Protein AF-A0A971YMM8-F1 (afdb_monomer)

Nearest PDB structures (foldseek):
  7jq6-assembly1_A  TM=6.124E-01  e=9.639E+00  Lactococcus phage asccphi28
  2vyy-assembly1_A  TM=5.208E-01  e=9.639E+00  Cerebratulus lacteus

Sequence (50 aa):
MLRYTKMPAALVEVASLSNPVEEKLLGDPAFREKVAQGIFAGILSYFRAK

Foldseek 3Di:
DCVPDPDDDDDDDLFDCVDPVRVVLVVDPVSVVVVVVVVVVVVVCVVVVD

Mean predicted aligned error: 3.67 Å

Solvent-accessible surface area (backbone atoms only — not comparable to full-atom values): 3253 Å² total; per-residue (Å²): 115,78,89,79,55,95,60,96,76,85,86,83,88,89,66,46,75,90,39,73,68,38,35,54,45,66,68,34,69,69,50,47,51,53,51,51,52,52,52,52,51,51,53,53,48,62,65,68,79,104

Structure (mmCIF, N/CA/C/O backbone):
data_AF-A0A971YMM8-F1
#
_entry.id   AF-A0A971YMM8-F1
#
loop_
_atom_site.group_PDB
_atom_site.id
_atom_site.type_symbol
_atom_site.label_atom_id
_atom_site.label_alt_id
_atom_site.label_comp_id
_atom_site.label_asym_id
_atom_site.label_entity_id
_atom_site.label_seq_id
_atom_site.pdbx_PDB_ins_code
_atom_site.Cartn_x
_atom_site.Cartn_y
_atom_site.Cartn_z
_atom_site.occupancy
_atom_site.B_iso_or_equiv
_atom_site.auth_seq_id
_atom_site.auth_comp_id
_atom_site.auth_asym_id
_atom_site.auth_atom_id
_atom_site.pdbx_PDB_model_num
ATOM 1 N N . MET A 1 1 ? 5.691 -0.499 14.211 1.00 64.06 1 MET A N 1
ATOM 2 C CA . MET A 1 1 ? 4.453 0.308 14.325 1.00 64.06 1 MET A CA 1
ATOM 3 C C . MET A 1 1 ? 3.229 -0.554 14.631 1.00 64.06 1 MET A C 1
ATOM 5 O O . MET A 1 1 ? 2.553 -0.256 15.603 1.00 64.06 1 MET A O 1
ATOM 9 N N . LEU A 1 2 ? 2.995 -1.667 13.919 1.00 84.69 2 LEU A N 1
ATOM 10 C CA . LEU A 1 2 ? 1.841 -2.552 14.179 1.00 84.69 2 LEU A CA 1
ATOM 11 C C . LEU A 1 2 ? 1.772 -3.147 15.600 1.00 84.69 2 LEU A C 1
ATOM 13 O O . LEU A 1 2 ? 0.690 -3.371 16.116 1.00 84.69 2 LEU A O 1
ATOM 17 N N . ARG A 1 3 ? 2.912 -3.371 16.265 1.00 83.38 3 ARG A N 1
ATOM 18 C CA . ARG A 1 3 ? 2.964 -4.009 17.596 1.00 83.38 3 ARG A CA 1
ATOM 19 C C . ARG A 1 3 ? 2.388 -3.163 18.745 1.00 83.38 3 ARG A C 1
ATOM 21 O O . ARG A 1 3 ? 2.068 -3.718 19.787 1.00 83.38 3 ARG A O 1
ATOM 28 N N . TYR A 1 4 ? 2.286 -1.842 18.584 1.00 90.69 4 TYR A N 1
ATOM 29 C CA . TYR A 1 4 ? 1.951 -0.919 19.686 1.00 90.69 4 TYR A CA 1
ATOM 30 C C . TYR A 1 4 ? 0.634 -0.160 19.477 1.00 90.69 4 TYR A C 1
ATOM 32 O O . TYR A 1 4 ? 0.286 0.720 20.260 1.00 90.69 4 TYR A O 1
ATOM 40 N N . THR A 1 5 ? -0.094 -0.486 18.412 1.00 89.00 5 THR A N 1
ATOM 41 C CA . THR A 1 5 ? -1.374 0.136 18.077 1.00 89.00 5 THR A CA 1
ATOM 42 C C . THR A 1 5 ? -2.512 -0.448 18.919 1.00 89.00 5 THR A C 1
ATOM 44 O O . THR A 1 5 ? -2.587 -1.659 19.114 1.00 89.00 5 THR A O 1
ATOM 47 N N . LYS A 1 6 ? -3.404 0.409 19.431 1.00 91.19 6 LYS A N 1
ATOM 48 C CA . LYS A 1 6 ? -4.597 -0.004 20.202 1.00 91.19 6 LYS A CA 1
ATOM 49 C C . LYS A 1 6 ? -5.855 -0.147 19.337 1.00 91.19 6 LYS A C 1
ATOM 51 O O . LYS A 1 6 ? -6.895 -0.568 19.831 1.00 91.19 6 LYS A O 1
ATOM 56 N N . MET A 1 7 ? -5.765 0.221 18.062 1.00 91.38 7 MET A N 1
ATOM 57 C CA . MET A 1 7 ? -6.809 0.085 17.048 1.00 91.38 7 MET A CA 1
ATOM 58 C C . MET A 1 7 ? -6.364 -0.916 15.966 1.00 91.38 7 MET A C 1
ATOM 60 O O . MET A 1 7 ? -5.157 -1.125 15.818 1.00 91.38 7 MET A O 1
ATOM 64 N N . PRO A 1 8 ? -7.296 -1.524 15.206 1.00 92.06 8 PRO A N 1
ATOM 65 C CA . PRO A 1 8 ? -6.965 -2.418 14.096 1.00 92.06 8 PRO A CA 1
ATOM 66 C C . PRO A 1 8 ? -5.960 -1.770 13.138 1.00 92.06 8 PRO A C 1
ATOM 68 O O . PRO A 1 8 ? -6.155 -0.632 12.715 1.00 92.06 8 PRO A O 1
ATOM 71 N N . ALA A 1 9 ? -4.884 -2.484 12.810 1.00 94.12 9 ALA A N 1
ATOM 72 C CA . ALA A 1 9 ? -3.829 -1.983 11.940 1.00 94.12 9 ALA A CA 1
ATOM 73 C C . ALA A 1 9 ? -3.285 -3.100 11.046 1.00 94.12 9 ALA A C 1
ATOM 75 O O . ALA A 1 9 ? -3.171 -4.247 11.477 1.00 94.12 9 ALA A O 1
ATOM 76 N N . ALA A 1 10 ? -2.905 -2.737 9.823 1.00 94.19 10 ALA A N 1
ATOM 77 C CA . ALA A 1 10 ? -2.273 -3.619 8.850 1.00 94.19 10 ALA A CA 1
ATOM 78 C C . ALA A 1 10 ? -1.141 -2.874 8.128 1.00 94.19 10 ALA A C 1
ATOM 80 O O . ALA A 1 10 ? -1.189 -1.653 7.979 1.00 94.19 10 ALA A O 1
ATOM 81 N N . LEU A 1 11 ? -0.123 -3.616 7.696 1.00 95.75 11 LEU A N 1
ATOM 82 C CA . LEU A 1 11 ? 0.926 -3.147 6.792 1.00 95.75 11 LEU A CA 1
ATOM 83 C C . LEU A 1 11 ? 0.774 -3.945 5.504 1.00 95.75 11 LEU A C 1
ATOM 85 O O . LEU A 1 11 ? 0.666 -5.168 5.559 1.00 95.75 11 LEU A O 1
ATOM 89 N N . VAL A 1 12 ? 0.722 -3.249 4.372 1.00 94.62 12 VAL A N 1
ATOM 90 C CA . VAL A 1 12 ? 0.516 -3.865 3.060 1.00 94.62 12 VAL A CA 1
ATOM 91 C C . VAL A 1 12 ? 1.746 -3.609 2.203 1.00 94.62 12 VAL A C 1
ATOM 93 O O . VAL A 1 12 ? 2.081 -2.459 1.925 1.00 94.62 12 VAL A O 1
ATOM 96 N N . GLU A 1 13 ? 2.404 -4.684 1.784 1.00 96.06 13 GLU A N 1
ATOM 97 C CA . GLU A 1 13 ? 3.463 -4.648 0.778 1.00 96.06 13 GLU A CA 1
ATOM 98 C C . GLU A 1 13 ? 2.828 -4.862 -0.599 1.00 96.06 13 GLU A C 1
ATOM 100 O O . GLU A 1 13 ? 2.154 -5.865 -0.828 1.00 96.06 13 GLU A O 1
ATOM 105 N N . VAL A 1 14 ? 2.979 -3.883 -1.495 1.00 95.38 14 VAL A N 1
ATOM 106 C CA . VAL A 1 14 ? 2.259 -3.838 -2.787 1.00 95.38 14 VAL A CA 1
ATOM 107 C C . VAL A 1 14 ? 3.161 -4.082 -3.999 1.00 95.38 14 VAL A C 1
ATOM 109 O O . VAL A 1 14 ? 2.658 -4.39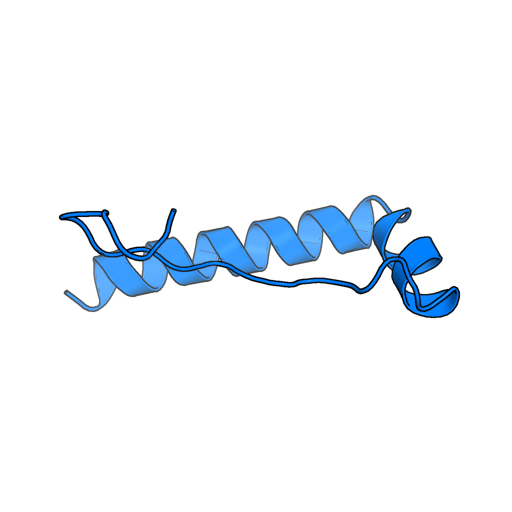6 -5.075 1.00 95.38 14 VAL A O 1
ATOM 112 N N . ALA A 1 15 ? 4.473 -3.916 -3.828 1.00 95.19 15 ALA A N 1
ATOM 113 C CA . ALA A 1 15 ? 5.518 -4.163 -4.818 1.00 95.19 15 ALA A CA 1
ATOM 114 C C . ALA A 1 15 ? 6.888 -4.204 -4.119 1.00 95.19 15 ALA A C 1
ATOM 116 O O . ALA A 1 15 ? 7.093 -3.525 -3.109 1.00 95.19 15 ALA A O 1
ATOM 117 N N . SER A 1 16 ? 7.832 -4.951 -4.684 1.00 96.06 16 SER A N 1
ATOM 118 C CA . SER A 1 16 ? 9.227 -5.011 -4.255 1.00 96.06 16 SER A CA 1
ATOM 119 C C . SER A 1 16 ? 10.111 -4.089 -5.095 1.00 96.06 16 SER A C 1
ATOM 121 O O . SER A 1 16 ? 10.208 -4.243 -6.310 1.00 96.06 16 SER A O 1
ATOM 123 N N . LEU A 1 17 ? 10.836 -3.175 -4.443 1.00 94.81 17 LEU A N 1
ATOM 124 C CA . LEU A 1 17 ? 11.850 -2.343 -5.112 1.00 94.81 17 LEU A CA 1
ATOM 125 C C . LEU A 1 17 ? 13.086 -3.146 -5.541 1.00 94.81 17 LEU A C 1
ATOM 127 O O . LEU A 1 17 ? 13.820 -2.720 -6.423 1.00 94.81 17 LEU A O 1
ATOM 131 N N . SER A 1 18 ? 13.336 -4.307 -4.931 1.00 96.50 18 SER A N 1
ATOM 132 C CA . SER A 1 18 ? 14.477 -5.158 -5.290 1.00 96.50 18 SER A CA 1
ATOM 133 C C . SER A 1 18 ? 14.233 -5.975 -6.559 1.00 96.50 1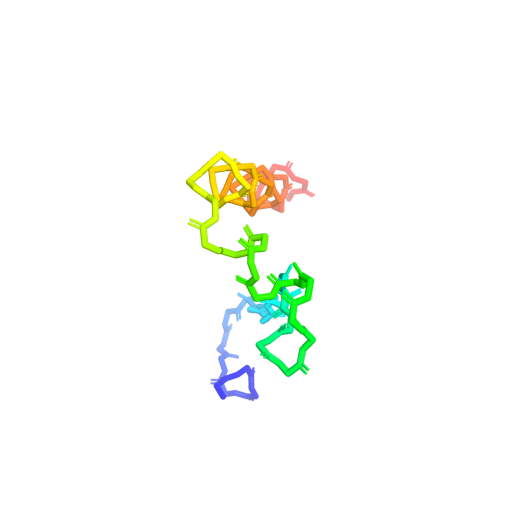8 SER A C 1
ATOM 135 O O . SER A 1 18 ? 15.173 -6.559 -7.095 1.00 96.50 18 SER A O 1
ATOM 137 N N . ASN A 1 19 ? 12.988 -6.037 -7.038 1.00 97.06 19 ASN A N 1
ATOM 138 C CA . ASN A 1 19 ? 12.634 -6.677 -8.294 1.00 97.06 19 ASN A CA 1
ATOM 139 C C . ASN A 1 19 ? 12.468 -5.596 -9.381 1.00 97.06 19 ASN A C 1
ATOM 141 O O . ASN A 1 19 ? 11.490 -4.850 -9.334 1.00 97.06 19 ASN A O 1
ATOM 145 N N . PRO A 1 20 ? 13.345 -5.536 -10.404 1.00 96.44 20 PRO A N 1
ATOM 146 C CA . PRO A 1 20 ? 13.292 -4.497 -11.438 1.00 96.44 20 PRO A CA 1
ATOM 147 C C . PRO A 1 20 ? 11.971 -4.432 -12.215 1.00 96.44 20 PRO A C 1
ATOM 149 O O . PRO A 1 20 ? 11.644 -3.404 -12.804 1.00 96.44 20 PRO A O 1
ATOM 152 N N . VAL A 1 21 ? 11.219 -5.535 -12.277 1.00 97.75 21 VAL A N 1
ATOM 153 C CA . VAL A 1 21 ? 9.905 -5.567 -12.934 1.00 97.75 21 VAL A CA 1
ATOM 154 C C . VAL A 1 21 ? 8.856 -4.874 -12.066 1.00 97.75 21 VAL A C 1
ATOM 156 O O . VAL A 1 21 ? 8.079 -4.062 -12.566 1.00 97.75 21 VAL A O 1
ATOM 159 N N . GLU A 1 22 ? 8.854 -5.159 -10.766 1.00 96.19 22 GLU A N 1
ATOM 160 C CA . GLU A 1 22 ? 7.912 -4.577 -9.807 1.00 96.19 22 GLU A CA 1
ATOM 161 C C . GLU A 1 22 ? 8.247 -3.119 -9.484 1.00 96.19 22 GLU A C 1
ATOM 163 O O . GLU A 1 22 ? 7.339 -2.307 -9.343 1.00 96.19 22 GLU A O 1
ATOM 168 N N . GLU A 1 23 ? 9.529 -2.756 -9.455 1.00 96.81 23 GLU A N 1
ATOM 169 C CA . GLU A 1 23 ? 9.979 -1.367 -9.350 1.00 96.81 23 GLU A CA 1
ATOM 170 C C . GLU A 1 23 ? 9.430 -0.521 -10.511 1.00 96.81 23 GLU A C 1
ATOM 172 O O . GLU A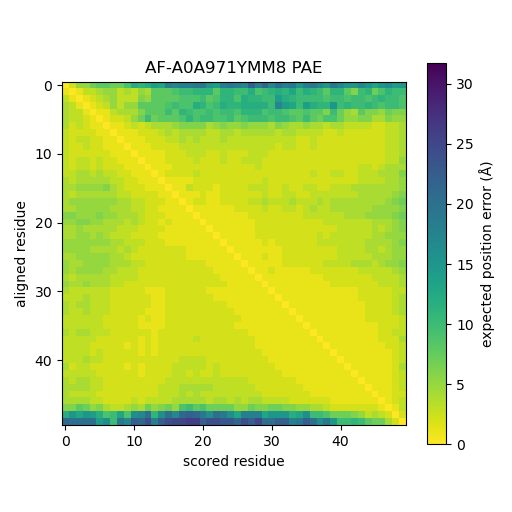 1 23 ? 8.833 0.537 -10.297 1.00 96.81 23 GLU A O 1
ATOM 177 N N . LYS A 1 24 ? 9.564 -1.012 -11.752 1.00 97.00 24 LYS A N 1
ATOM 178 C CA . LYS A 1 24 ? 9.004 -0.344 -12.939 1.00 97.00 24 LYS A CA 1
ATOM 179 C C . LYS A 1 24 ? 7.488 -0.237 -12.865 1.00 97.00 24 LYS A C 1
ATOM 181 O O . LYS A 1 24 ? 6.937 0.808 -13.204 1.00 97.00 24 LYS A O 1
ATOM 186 N N . LEU A 1 25 ? 6.826 -1.298 -12.407 1.00 96.50 25 LEU A N 1
ATOM 187 C CA . LEU A 1 25 ? 5.380 -1.312 -12.222 1.00 96.50 25 LEU A CA 1
ATOM 188 C C . LEU A 1 25 ? 4.941 -0.288 -11.164 1.00 96.50 25 LEU A C 1
ATOM 190 O O . LEU A 1 25 ? 3.966 0.424 -11.369 1.00 96.50 25 LEU A O 1
ATOM 194 N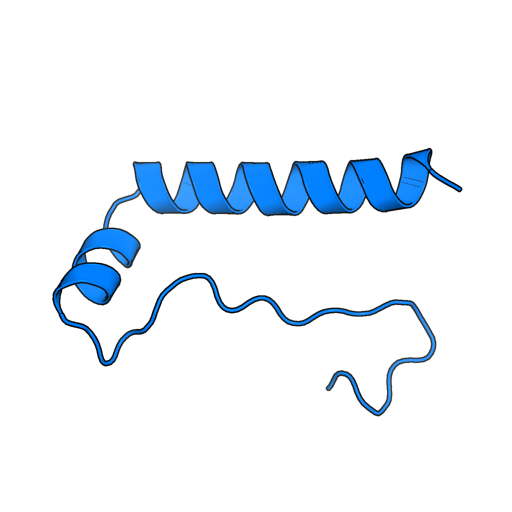 N . LEU A 1 26 ? 5.698 -0.130 -10.076 1.00 96.19 26 LEU A N 1
ATOM 195 C CA . LEU A 1 26 ? 5.447 0.892 -9.059 1.00 96.19 26 LEU A CA 1
ATOM 196 C C . LEU A 1 26 ? 5.615 2.321 -9.610 1.00 96.19 26 LEU A C 1
ATOM 198 O O . LEU A 1 26 ? 4.943 3.253 -9.153 1.00 96.19 26 LEU A O 1
ATOM 202 N N . GLY A 1 27 ? 6.471 2.492 -10.621 1.00 95.75 27 GLY A N 1
ATOM 203 C CA . GLY A 1 27 ? 6.638 3.730 -11.383 1.00 95.75 27 GLY A CA 1
ATOM 204 C C . GLY A 1 27 ? 5.422 4.120 -12.233 1.00 95.75 27 GLY A C 1
ATOM 205 O O . GLY A 1 27 ? 5.229 5.312 -12.492 1.00 95.75 27 GLY A O 1
ATOM 206 N N . ASP A 1 28 ? 4.549 3.174 -12.584 1.00 98.12 28 ASP A N 1
ATOM 207 C CA . ASP A 1 28 ? 3.342 3.417 -13.380 1.00 98.12 28 ASP A CA 1
ATOM 208 C C . ASP A 1 28 ? 2.226 4.094 -12.544 1.00 98.12 28 ASP A C 1
ATOM 210 O O . ASP A 1 28 ? 1.755 3.528 -11.548 1.00 98.12 28 ASP A O 1
ATOM 214 N N . PRO A 1 29 ? 1.756 5.301 -12.927 1.00 98.31 29 PRO A N 1
ATOM 215 C CA . PRO A 1 29 ? 0.630 5.958 -12.267 1.00 98.31 29 PRO A CA 1
ATOM 216 C C . PRO A 1 29 ? -0.654 5.120 -12.230 1.00 98.31 29 PRO A C 1
ATOM 218 O O . PRO A 1 29 ? -1.355 5.142 -11.218 1.00 98.31 29 PRO A O 1
ATOM 221 N N . ALA A 1 30 ? -0.959 4.365 -13.289 1.00 98.25 30 ALA A N 1
ATOM 222 C CA . ALA A 1 30 ? -2.176 3.560 -13.365 1.00 98.25 30 ALA A CA 1
ATOM 223 C C . ALA A 1 30 ? -2.136 2.381 -12.382 1.00 98.25 30 ALA A C 1
ATOM 225 O O . ALA A 1 30 ? -3.142 2.054 -11.747 1.00 98.25 30 ALA A O 1
ATOM 226 N N . PHE A 1 31 ? -0.963 1.770 -12.202 1.00 98.06 31 PHE A N 1
ATOM 227 C CA . PHE A 1 31 ? -0.766 0.734 -11.193 1.00 98.06 31 PHE A CA 1
ATOM 228 C C . PHE A 1 31 ? -0.965 1.283 -9.777 1.00 98.06 31 PHE A C 1
ATOM 230 O O . PHE A 1 31 ? -1.694 0.683 -8.984 1.00 98.06 31 PHE A O 1
ATOM 237 N N . ARG A 1 32 ? -0.381 2.448 -9.465 1.00 98.12 32 ARG A N 1
ATOM 238 C CA . ARG A 1 32 ? -0.553 3.083 -8.147 1.00 98.12 32 ARG A CA 1
ATOM 239 C C . ARG A 1 32 ? -2.012 3.421 -7.853 1.00 98.12 32 ARG A C 1
ATOM 241 O O . ARG A 1 32 ? -2.467 3.177 -6.738 1.00 98.12 32 ARG A O 1
ATOM 248 N N . GLU A 1 33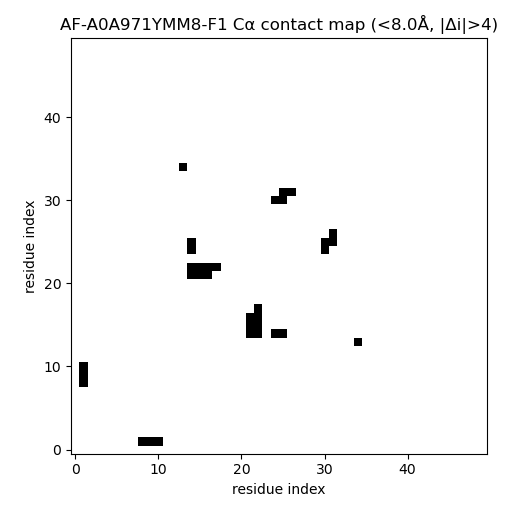 ? -2.749 3.914 -8.846 1.00 98.56 33 GLU A N 1
ATOM 249 C CA . GLU A 1 33 ? -4.186 4.181 -8.720 1.00 98.56 33 GLU A CA 1
ATOM 250 C C . GLU A 1 33 ? -4.967 2.894 -8.416 1.00 98.56 33 GLU A C 1
ATOM 252 O O . GLU A 1 33 ? -5.759 2.844 -7.475 1.00 98.56 33 GLU A O 1
ATOM 257 N N . LYS A 1 34 ? -4.678 1.803 -9.134 1.00 98.38 34 LYS A N 1
ATOM 258 C CA . LYS A 1 34 ? -5.303 0.496 -8.887 1.00 98.38 34 LYS A CA 1
ATOM 259 C C . LYS A 1 34 ? -5.030 -0.020 -7.469 1.00 98.38 34 LYS A C 1
ATOM 261 O O . LYS A 1 34 ? -5.936 -0.539 -6.815 1.00 98.38 34 LYS A O 1
ATOM 266 N N . VAL A 1 35 ? -3.798 0.127 -6.983 1.00 98.12 35 VAL A N 1
ATOM 267 C CA . VAL A 1 35 ? -3.420 -0.240 -5.609 1.00 98.12 35 VAL A CA 1
ATOM 268 C C . VAL A 1 35 ? -4.182 0.612 -4.590 1.00 98.12 35 VAL A C 1
ATOM 270 O O . VAL A 1 35 ? -4.754 0.065 -3.646 1.00 98.12 35 VAL A O 1
ATOM 273 N N . ALA A 1 36 ? -4.247 1.931 -4.793 1.00 98.31 36 ALA A N 1
ATOM 274 C CA . ALA A 1 36 ? -4.970 2.844 -3.912 1.00 98.31 36 ALA A CA 1
ATOM 275 C C . ALA A 1 36 ? -6.465 2.494 -3.823 1.00 98.31 36 ALA A C 1
ATOM 277 O O . ALA A 1 36 ? -7.015 2.412 -2.722 1.00 98.31 36 ALA A O 1
ATOM 278 N N . GLN A 1 37 ? -7.103 2.201 -4.959 1.00 98.50 37 GLN A N 1
ATOM 279 C CA . GLN A 1 37 ? -8.500 1.762 -5.015 1.00 98.50 37 GLN A CA 1
ATOM 280 C C . GLN A 1 37 ? -8.724 0.444 -4.265 1.00 98.50 37 GLN A C 1
ATOM 282 O O . GLN A 1 37 ? -9.703 0.317 -3.529 1.00 98.50 37 GLN A O 1
ATOM 287 N N . GLY A 1 38 ? -7.806 -0.519 -4.397 1.00 98.25 38 GLY A N 1
ATOM 288 C CA . GLY A 1 38 ? -7.863 -1.783 -3.660 1.00 98.25 38 GLY A CA 1
ATOM 289 C C . GLY A 1 38 ? -7.774 -1.589 -2.144 1.00 98.25 38 GLY A C 1
ATOM 290 O O . GLY A 1 38 ? -8.585 -2.143 -1.400 1.00 98.25 38 GLY A O 1
ATOM 291 N N . ILE A 1 39 ? -6.840 -0.751 -1.681 1.00 98.12 39 ILE A N 1
ATOM 292 C CA . ILE A 1 39 ? -6.692 -0.414 -0.256 1.00 98.12 39 ILE A CA 1
ATOM 293 C C . ILE A 1 39 ? -7.956 0.286 0.259 1.00 98.12 39 ILE A C 1
ATOM 295 O O . ILE A 1 39 ? -8.493 -0.097 1.299 1.00 98.12 39 ILE A O 1
ATOM 299 N N . PHE A 1 40 ? -8.471 1.267 -0.484 1.00 98.12 40 PHE A N 1
ATOM 300 C CA . PHE A 1 40 ? -9.695 1.984 -0.134 1.00 98.12 40 PHE A CA 1
ATOM 301 C C . PHE A 1 40 ? -10.902 1.044 -0.017 1.00 98.12 40 PHE A C 1
ATOM 303 O O . PHE A 1 40 ? -11.616 1.071 0.988 1.00 98.12 40 PHE A O 1
ATOM 310 N N . ALA A 1 41 ? -11.101 0.168 -1.004 1.00 98.00 41 ALA A N 1
ATOM 311 C CA . ALA A 1 41 ? -12.175 -0.818 -0.990 1.00 98.00 41 ALA A CA 1
ATOM 312 C C . ALA A 1 41 ? -12.046 -1.791 0.194 1.00 98.00 41 ALA A C 1
ATOM 314 O O . ALA A 1 41 ? -13.044 -2.084 0.854 1.00 98.00 41 ALA A O 1
ATOM 315 N N . GLY A 1 42 ? -10.827 -2.241 0.509 1.00 96.81 42 GLY A N 1
ATOM 316 C CA . GLY A 1 42 ? -10.555 -3.093 1.667 1.00 96.81 42 GLY A CA 1
ATOM 317 C C . GLY A 1 42 ? -10.906 -2.418 2.995 1.00 96.81 42 GLY A C 1
ATOM 318 O O . GLY A 1 42 ? -11.576 -3.019 3.835 1.00 96.81 42 GLY A O 1
ATOM 319 N N . ILE A 1 43 ? -10.534 -1.144 3.159 1.00 96.75 43 ILE A N 1
ATOM 320 C CA . ILE A 1 43 ? -10.891 -0.345 4.340 1.00 96.75 43 ILE A CA 1
ATOM 321 C C . ILE A 1 43 ? -12.414 -0.201 4.451 1.00 96.75 43 ILE A C 1
ATOM 323 O O . ILE A 1 43 ? -12.977 -0.470 5.513 1.00 96.75 43 ILE A O 1
ATOM 327 N N . LEU A 1 44 ? -13.105 0.167 3.366 1.00 97.56 44 LEU A N 1
ATOM 328 C CA . LEU A 1 44 ? -14.568 0.266 3.370 1.00 97.56 44 LEU A CA 1
ATOM 329 C C . LEU A 1 44 ? -15.233 -1.067 3.719 1.00 97.56 44 LEU A C 1
ATOM 331 O O . LEU A 1 44 ? -16.186 -1.089 4.495 1.00 97.56 44 LEU A O 1
ATOM 335 N N . SER A 1 45 ? -14.735 -2.174 3.167 1.00 97.19 45 SER A N 1
ATOM 336 C CA . SER A 1 45 ? -15.246 -3.509 3.472 1.00 97.19 45 SER A CA 1
ATOM 337 C C . SER A 1 45 ? -15.079 -3.849 4.952 1.00 97.19 45 SER A C 1
ATOM 339 O O . SER A 1 45 ? -16.008 -4.381 5.552 1.00 97.19 45 SER A O 1
ATOM 341 N N . TYR A 1 46 ? -13.935 -3.513 5.554 1.00 95.56 46 TYR A N 1
ATOM 342 C CA . TYR A 1 46 ? -13.685 -3.736 6.979 1.00 95.56 46 TYR A CA 1
ATOM 343 C C . TYR A 1 46 ? -14.695 -2.998 7.869 1.00 95.56 46 TYR A C 1
ATOM 345 O O . TYR A 1 46 ? -15.193 -3.566 8.838 1.00 95.56 46 TYR A O 1
ATOM 353 N N . PHE A 1 47 ? -15.029 -1.751 7.526 1.00 95.50 47 PHE A N 1
ATOM 354 C CA . PHE A 1 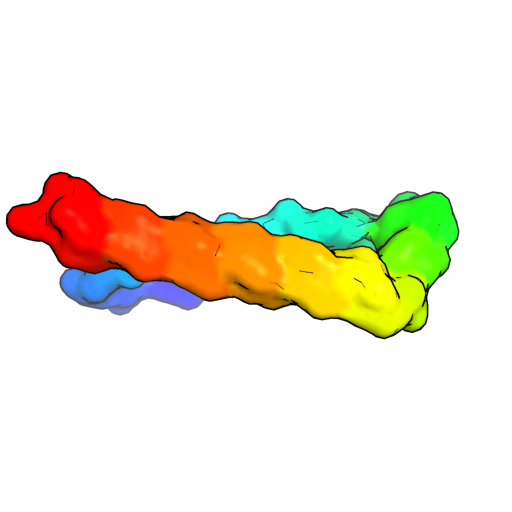47 ? -16.007 -0.965 8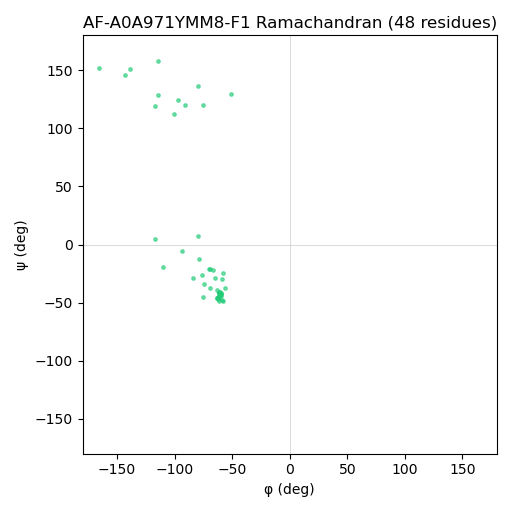.282 1.00 95.50 47 PHE A CA 1
ATOM 355 C C . PHE A 1 47 ? -17.464 -1.364 8.023 1.00 95.50 47 PHE A C 1
ATOM 357 O O . PHE A 1 47 ? -18.295 -1.138 8.892 1.00 95.50 47 PHE 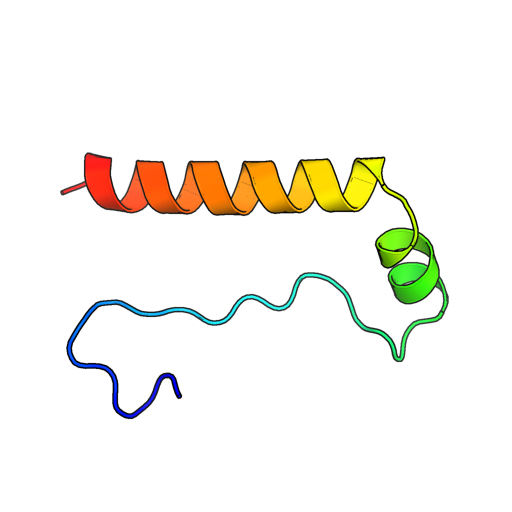A O 1
ATOM 364 N N . ARG A 1 48 ? -17.784 -1.933 6.853 1.00 94.94 48 ARG A N 1
ATOM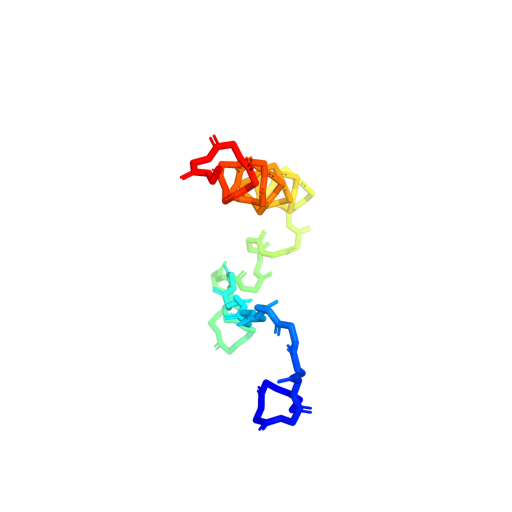 365 C CA . ARG A 1 48 ? -19.143 -2.393 6.502 1.00 94.94 48 ARG A CA 1
ATOM 366 C C . ARG A 1 48 ? -19.474 -3.794 7.009 1.00 94.94 48 ARG A C 1
ATOM 368 O O . ARG A 1 48 ? -20.642 -4.099 7.197 1.00 94.94 48 ARG A O 1
ATOM 375 N N . ALA A 1 49 ? -18.473 -4.658 7.160 1.00 80.19 49 ALA A N 1
ATOM 376 C CA . ALA A 1 49 ? -18.639 -6.018 7.679 1.00 80.19 49 ALA A CA 1
ATOM 377 C C . ALA A 1 49 ? -18.747 -6.066 9.217 1.00 80.19 49 ALA A C 1
ATOM 379 O O . ALA A 1 49 ? -18.721 -7.147 9.806 1.00 80.19 49 ALA A O 1
ATOM 380 N N . LYS A 1 50 ? -18.823 -4.897 9.853 1.00 52.69 50 LYS A N 1
ATOM 381 C CA . LYS A 1 50 ? -18.945 -4.687 11.289 1.00 52.69 50 LYS A CA 1
ATOM 382 C C . LYS A 1 50 ? -20.283 -4.024 11.586 1.00 52.69 50 LYS A C 1
ATOM 384 O O . LYS A 1 50 ? -20.804 -4.286 12.689 1.00 52.69 50 LYS A O 1
#

pLDDT: mean 93.82, std 8.28, range [52.69, 98.56]

Radius of gyration: 13.82 Å; Cα contacts (8 Å, |Δi|>4): 17; chains: 1; bounding box: 34×13×34 Å

Secondary structure (DSSP, 8-state):
-GGG-SS---------TTSHHHHHHHH-HHHHHHHHHHHHHHHHHHHH--